Protein AF-A0A7S1NG53-F1 (afdb_monomer)

Radius of gyration: 22.17 Å; Cα contacts (8 Å, |Δi|>4): 215; chains: 1; bounding box: 40×29×85 Å

Structure (mmCIF, N/CA/C/O backbone):
data_AF-A0A7S1NG53-F1
#
_entry.id   AF-A0A7S1NG53-F1
#
loop_
_atom_site.group_PDB
_atom_site.id
_atom_site.type_symbol
_atom_site.label_atom_id
_atom_site.label_alt_id
_atom_site.label_comp_id
_atom_site.label_asym_id
_atom_site.label_entity_id
_atom_site.label_seq_id
_atom_site.pdbx_PDB_ins_code
_atom_site.Cartn_x
_atom_site.Cartn_y
_atom_site.Cartn_z
_atom_site.occupancy
_atom_site.B_iso_or_equiv
_atom_site.auth_seq_id
_atom_site.auth_comp_id
_atom_site.auth_asym_id
_atom_site.auth_atom_id
_atom_site.pdbx_PDB_model_num
ATOM 1 N N . MET A 1 1 ? -26.641 1.431 -66.394 1.00 47.97 1 MET A N 1
ATOM 2 C CA . MET A 1 1 ? -25.677 0.461 -65.834 1.00 47.97 1 MET A CA 1
ATOM 3 C C . MET A 1 1 ? -24.662 1.228 -65.005 1.00 47.97 1 MET A C 1
ATOM 5 O O . MET A 1 1 ? -23.783 1.853 -65.575 1.00 47.97 1 MET A O 1
ATOM 9 N N . LEU A 1 2 ? -24.831 1.246 -63.686 1.00 47.62 2 LEU A N 1
ATOM 10 C CA . LEU A 1 2 ? -23.867 1.786 -62.726 1.00 47.62 2 LEU A CA 1
ATOM 11 C C . LEU A 1 2 ? -23.817 0.767 -61.586 1.00 47.62 2 LEU A C 1
ATOM 13 O O . LEU A 1 2 ? -24.823 0.544 -60.918 1.00 47.62 2 LEU A O 1
ATOM 17 N N . ALA A 1 3 ? -22.692 0.067 -61.462 1.00 52.38 3 ALA A N 1
ATOM 18 C CA . ALA A 1 3 ? -22.461 -0.897 -60.393 1.00 52.38 3 ALA A CA 1
ATOM 19 C C . ALA A 1 3 ? -22.200 -0.146 -59.073 1.00 52.38 3 ALA A C 1
ATOM 21 O O . ALA A 1 3 ? -21.475 0.852 -59.096 1.00 52.38 3 ALA A O 1
ATOM 22 N N . PRO A 1 4 ? -22.743 -0.589 -57.927 1.00 49.50 4 PRO A N 1
ATOM 23 C CA . PRO A 1 4 ? -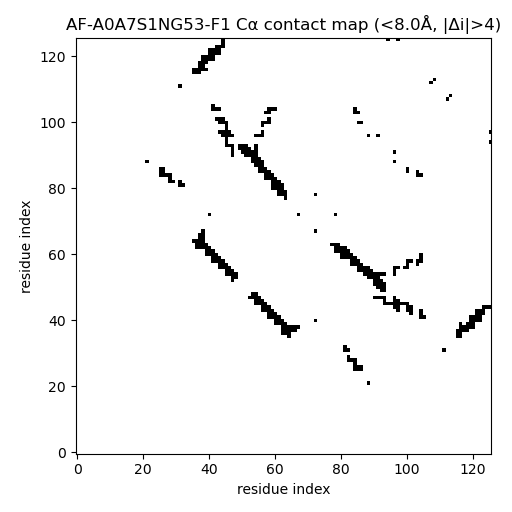22.375 -0.014 -56.644 1.00 49.50 4 PRO A CA 1
ATOM 24 C C . PRO A 1 4 ? -20.995 -0.529 -56.214 1.00 49.50 4 PRO A C 1
ATOM 26 O O . PRO A 1 4 ? -20.682 -1.714 -56.324 1.00 49.50 4 PRO A O 1
ATOM 29 N N . SER A 1 5 ? -20.166 0.396 -55.734 1.00 48.91 5 SER A N 1
ATOM 30 C CA . SER A 1 5 ? -18.826 0.158 -55.203 1.00 48.91 5 SER A CA 1
ATOM 31 C C . SER A 1 5 ? -18.860 -0.806 -54.016 1.00 48.91 5 SER A C 1
ATOM 33 O O . SER A 1 5 ? -19.510 -0.527 -53.006 1.00 48.91 5 SER A O 1
ATOM 35 N N . ALA A 1 6 ? -18.127 -1.914 -54.119 1.00 49.66 6 ALA A N 1
ATOM 36 C CA . ALA A 1 6 ? -17.928 -2.861 -53.034 1.00 49.66 6 ALA A CA 1
ATOM 37 C C . ALA A 1 6 ? -17.171 -2.190 -51.874 1.00 49.66 6 ALA A C 1
ATOM 39 O O . ALA A 1 6 ? -15.975 -1.922 -51.966 1.00 49.66 6 ALA A O 1
ATOM 40 N N . GLN A 1 7 ? -17.875 -1.917 -50.775 1.00 53.59 7 GLN A N 1
ATOM 41 C CA . GLN A 1 7 ? -17.248 -1.662 -49.482 1.00 53.59 7 GLN A CA 1
ATOM 42 C C . GLN A 1 7 ? -16.618 -2.975 -49.013 1.00 53.59 7 GLN A C 1
ATOM 44 O O . GLN A 1 7 ? -17.320 -3.939 -48.706 1.00 53.59 7 GLN A O 1
ATOM 49 N N . SER A 1 8 ? -15.288 -3.035 -49.001 1.00 52.09 8 SER A N 1
ATOM 50 C CA . SER A 1 8 ? -14.546 -4.169 -48.464 1.00 52.09 8 SER A CA 1
ATOM 51 C C . SER A 1 8 ? -14.769 -4.248 -46.953 1.00 52.09 8 SER A C 1
ATOM 53 O O . SER A 1 8 ? -14.183 -3.488 -46.180 1.00 52.09 8 SER A O 1
ATOM 55 N N . LEU A 1 9 ? -15.638 -5.167 -46.541 1.00 52.84 9 LEU A N 1
ATOM 56 C CA . LEU A 1 9 ? -15.783 -5.616 -45.163 1.00 52.84 9 LEU A CA 1
ATOM 57 C C . LEU A 1 9 ? -14.472 -6.287 -44.736 1.00 52.84 9 LEU A C 1
ATOM 59 O O . LEU A 1 9 ? -14.247 -7.463 -45.013 1.00 52.84 9 LEU A O 1
ATOM 63 N N . LEU A 1 10 ? -13.589 -5.530 -44.085 1.00 52.00 10 LEU A N 1
ATOM 64 C CA . LEU A 1 10 ? -12.485 -6.117 -43.335 1.00 52.00 10 LEU A CA 1
ATOM 65 C C . LEU A 1 10 ? -13.071 -6.851 -42.116 1.00 52.00 10 LEU A C 1
ATOM 67 O O . LEU A 1 10 ? -13.923 -6.286 -41.420 1.00 52.00 10 LEU A O 1
ATOM 71 N N . PRO A 1 11 ? -12.660 -8.100 -41.849 1.00 43.03 11 PRO A N 1
ATOM 72 C CA . PRO A 1 11 ? -13.193 -8.871 -40.738 1.00 43.03 11 PRO A CA 1
ATOM 73 C C . PRO A 1 11 ? -12.808 -8.219 -39.402 1.00 43.03 11 PRO A C 1
ATOM 75 O O . PRO A 1 11 ? -11.648 -7.884 -39.161 1.00 43.03 11 PRO A O 1
ATOM 78 N N . ARG A 1 12 ? -13.802 -8.043 -38.520 1.00 50.50 12 ARG A N 1
ATOM 79 C CA . ARG A 1 12 ? -13.611 -7.740 -37.093 1.00 50.50 12 ARG A CA 1
ATOM 80 C C . ARG A 1 12 ? -13.004 -8.968 -36.415 1.00 50.50 12 ARG A C 1
ATOM 82 O O . ARG A 1 12 ? -13.705 -9.701 -35.724 1.00 50.50 12 ARG A O 1
ATOM 89 N N . GLU A 1 13 ? -11.717 -9.199 -36.615 1.00 48.03 13 GLU A N 1
ATOM 90 C CA . GLU A 1 13 ? -10.999 -10.229 -35.878 1.00 48.03 13 GLU A CA 1
ATOM 91 C C . GLU A 1 13 ? -10.061 -9.622 -34.835 1.00 48.03 13 GLU A C 1
ATOM 93 O O . GLU A 1 13 ? -9.181 -8.816 -35.121 1.00 48.03 13 GLU A O 1
ATOM 98 N N . ALA A 1 14 ? -10.315 -10.074 -33.604 1.00 41.75 14 ALA A N 1
ATOM 99 C CA . ALA A 1 14 ? -9.406 -10.156 -32.471 1.00 41.75 14 ALA A CA 1
ATOM 100 C C . ALA A 1 14 ? -8.994 -8.851 -31.761 1.00 41.75 14 ALA A C 1
ATOM 102 O O . ALA A 1 14 ? -7.815 -8.536 -31.624 1.00 41.75 14 ALA A O 1
ATOM 103 N N . LEU A 1 15 ? -9.960 -8.207 -31.089 1.00 42.97 15 LEU A N 1
ATOM 104 C CA . LEU A 1 15 ? -9.691 -7.642 -29.756 1.00 42.97 15 LEU A CA 1
ATOM 105 C C . LEU A 1 15 ? -9.478 -8.803 -28.766 1.00 42.97 15 LEU A C 1
ATOM 107 O O . LEU A 1 15 ? -10.362 -9.170 -27.999 1.00 42.97 15 LEU A O 1
ATOM 111 N N . ALA A 1 16 ? -8.302 -9.416 -28.818 1.00 45.16 16 ALA A N 1
ATOM 112 C CA . ALA A 1 16 ? -7.863 -10.419 -27.858 1.00 45.16 16 ALA A CA 1
ATOM 113 C C . ALA A 1 16 ? -6.396 -10.160 -27.502 1.00 45.16 16 ALA A C 1
ATOM 115 O O . ALA A 1 16 ? -5.498 -10.906 -27.873 1.00 45.16 16 ALA A O 1
ATOM 116 N N . SER 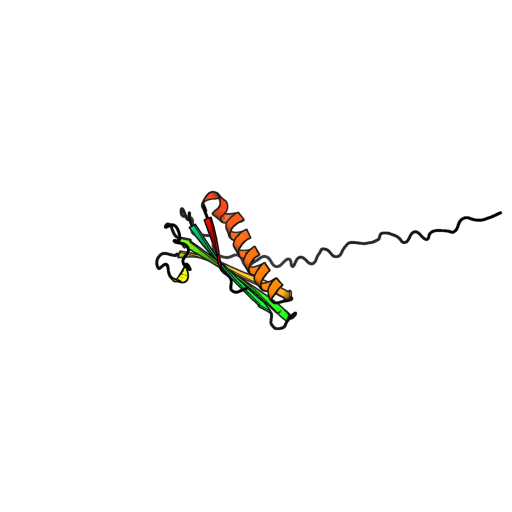A 1 17 ? -6.145 -9.064 -26.786 1.00 45.97 17 SER A N 1
ATOM 117 C CA . SER A 1 17 ? -4.865 -8.846 -26.099 1.00 45.97 17 SER A CA 1
ATOM 118 C C . SER A 1 17 ? -5.055 -8.229 -24.708 1.00 45.97 17 SER A C 1
ATOM 120 O O . SER A 1 17 ? -4.194 -7.502 -24.219 1.00 45.97 17 SER A O 1
ATOM 122 N N . SER A 1 18 ? -6.195 -8.490 -24.059 1.00 47.03 18 SER A N 1
ATOM 123 C CA . SER A 1 18 ? -6.452 -8.098 -22.664 1.00 47.03 18 SER A CA 1
ATOM 124 C C . SER A 1 18 ? -5.855 -9.077 -21.643 1.00 47.03 18 SER A C 1
ATOM 126 O O . SER A 1 18 ? -5.923 -8.845 -20.438 1.00 47.03 18 SER A O 1
ATOM 128 N N . THR A 1 19 ? -5.213 -10.154 -22.093 1.00 46.34 19 THR A N 1
ATOM 129 C CA . THR A 1 19 ? -4.605 -11.171 -21.230 1.00 46.34 19 THR A CA 1
ATOM 130 C C . THR A 1 19 ? -3.120 -10.911 -20.998 1.00 46.34 19 THR A C 1
ATOM 132 O O . THR A 1 19 ? -2.289 -11.752 -21.313 1.00 46.34 19 THR A O 1
ATOM 135 N N . LEU A 1 20 ? -2.778 -9.752 -20.439 1.00 39.00 20 LEU A N 1
ATOM 136 C CA . LEU A 1 20 ? -1.528 -9.564 -19.691 1.00 39.00 20 LEU A CA 1
ATOM 137 C C . LEU A 1 20 ? -1.786 -8.697 -18.448 1.00 39.00 20 LEU A C 1
ATOM 139 O O . LEU A 1 20 ? -0.965 -7.873 -18.057 1.00 39.00 20 LEU A O 1
ATOM 143 N N . PHE A 1 21 ? -2.939 -8.886 -17.797 1.00 37.47 21 PHE A N 1
ATOM 144 C CA . PHE A 1 21 ? -2.984 -8.673 -16.354 1.00 37.47 21 PHE A CA 1
ATOM 145 C C . PHE A 1 21 ? -2.049 -9.717 -15.748 1.00 37.47 21 PHE A C 1
ATOM 147 O O . PHE A 1 21 ? -2.373 -10.904 -15.709 1.00 37.47 21 PHE A O 1
ATOM 154 N N . ASP A 1 22 ? -0.847 -9.255 -15.412 1.00 42.72 22 ASP A N 1
ATOM 155 C CA . ASP A 1 22 ? 0.213 -9.988 -14.736 1.00 42.72 22 ASP A CA 1
ATOM 156 C C . ASP A 1 22 ? -0.392 -10.857 -13.621 1.00 42.72 22 ASP A C 1
ATOM 158 O O . ASP A 1 22 ? -0.864 -10.353 -12.605 1.00 42.72 22 ASP A O 1
ATOM 162 N N . GLN A 1 23 ? -0.427 -12.173 -13.851 1.00 39.56 23 GLN A N 1
ATOM 163 C CA . GLN A 1 23 ? -1.000 -13.189 -12.956 1.00 39.56 23 GLN A CA 1
ATOM 164 C C . GLN A 1 23 ? -0.132 -13.436 -11.711 1.00 39.56 23 GLN A C 1
ATOM 166 O O . GLN A 1 23 ? -0.288 -14.442 -11.016 1.00 39.56 23 GLN A O 1
ATOM 171 N N . ARG A 1 24 ? 0.820 -12.549 -11.410 1.00 43.78 24 ARG A N 1
ATOM 172 C CA . ARG A 1 24 ? 1.599 -12.621 -10.179 1.00 43.78 24 ARG A CA 1
ATOM 173 C C . ARG A 1 24 ? 0.754 -12.081 -9.042 1.00 43.78 24 ARG A C 1
ATOM 175 O O . ARG A 1 24 ? 0.677 -10.878 -8.809 1.00 43.78 24 ARG A O 1
ATOM 182 N N . GLN A 1 25 ? 0.100 -13.012 -8.351 1.00 43.78 25 GLN A N 1
ATOM 183 C CA . GLN A 1 25 ? -0.584 -12.722 -7.102 1.00 43.78 25 GLN A CA 1
ATOM 184 C C . GLN A 1 25 ? 0.363 -11.951 -6.170 1.00 43.78 25 GLN A C 1
ATOM 186 O O . GLN A 1 25 ? 1.539 -12.328 -6.068 1.00 43.78 25 GLN A O 1
ATOM 191 N N . PRO A 1 26 ? -0.116 -10.884 -5.501 1.00 51.81 26 PRO A N 1
ATOM 192 C CA . PRO A 1 26 ? 0.660 -10.248 -4.448 1.00 51.81 26 PRO A CA 1
ATOM 193 C C . PRO A 1 26 ? 1.098 -11.331 -3.463 1.00 51.81 26 PRO A C 1
ATOM 195 O O . PRO A 1 26 ? 0.324 -12.235 -3.134 1.00 51.81 26 PRO A O 1
ATOM 198 N N . THR A 1 27 ? 2.365 -11.294 -3.050 1.00 49.62 27 THR A N 1
ATOM 199 C CA . THR A 1 27 ? 2.896 -12.297 -2.127 1.00 49.62 27 THR A CA 1
ATOM 200 C C . THR A 1 27 ? 2.005 -12.337 -0.883 1.00 49.62 27 THR A C 1
ATOM 202 O O . THR A 1 27 ? 1.724 -11.283 -0.309 1.00 49.62 27 THR A O 1
ATOM 205 N N . PRO A 1 28 ? 1.511 -13.518 -0.462 1.00 47.94 28 PRO A N 1
ATOM 206 C CA . PRO A 1 28 ? 0.589 -13.597 0.656 1.00 47.94 28 PRO A CA 1
ATOM 207 C C . PRO A 1 28 ? 1.304 -13.134 1.921 1.00 47.94 28 PRO A C 1
ATOM 209 O O . PRO A 1 28 ? 2.226 -13.779 2.423 1.00 47.94 28 PRO A O 1
ATOM 212 N N . CYS A 1 29 ? 0.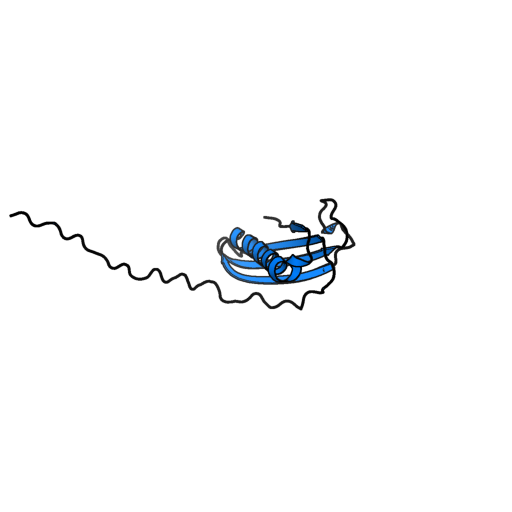890 -11.982 2.430 1.00 45.44 29 CYS A N 1
ATOM 213 C CA . CYS A 1 29 ? 1.353 -11.490 3.713 1.00 45.44 29 CYS A CA 1
ATOM 214 C C . CYS A 1 29 ? 0.605 -12.234 4.836 1.00 45.44 29 CYS A C 1
ATOM 216 O O . CYS A 1 29 ? -0.484 -12.769 4.614 1.00 45.44 29 CYS A O 1
ATOM 218 N N . PRO A 1 30 ? 1.166 -12.295 6.054 1.00 54.19 30 PRO A N 1
ATOM 219 C CA . PRO A 1 30 ? 0.599 -13.085 7.142 1.00 54.19 30 PRO A CA 1
ATOM 220 C C . PRO A 1 30 ? -0.831 -12.645 7.484 1.00 54.19 30 PRO A C 1
ATOM 222 O O . PRO A 1 30 ? -1.175 -11.474 7.328 1.00 54.19 30 PRO A O 1
ATOM 225 N N . LYS A 1 31 ? -1.633 -13.581 8.016 1.00 56.62 31 LYS A N 1
ATOM 226 C CA . LYS A 1 31 ? -2.991 -13.335 8.536 1.00 56.62 31 LYS A CA 1
ATOM 227 C C . LYS A 1 31 ? -3.022 -12.039 9.358 1.00 56.62 31 LYS A C 1
ATOM 229 O O . LYS A 1 31 ? -2.274 -11.911 10.333 1.00 56.62 31 LYS A O 1
ATOM 234 N N . LEU A 1 32 ? -3.876 -11.093 8.962 1.00 63.88 32 LEU A N 1
ATOM 235 C CA . LEU A 1 32 ? -4.047 -9.823 9.665 1.00 63.88 32 LEU A CA 1
ATOM 236 C C . LEU A 1 32 ? -4.411 -10.064 11.136 1.00 63.88 32 LEU A C 1
ATOM 238 O O . LEU A 1 32 ? -5.246 -10.908 11.459 1.00 63.88 32 LEU A O 1
ATOM 242 N N . LYS A 1 33 ? -3.769 -9.322 12.047 1.00 64.50 33 LYS A N 1
ATOM 243 C CA . LYS A 1 33 ? -4.067 -9.404 13.483 1.00 64.50 33 LYS A CA 1
ATOM 244 C C . LYS A 1 33 ? -5.405 -8.721 13.757 1.00 64.50 33 LYS A C 1
ATOM 246 O O . LYS A 1 33 ? -5.493 -7.495 13.712 1.00 64.50 33 LYS A O 1
ATOM 251 N N . VAL A 1 34 ? -6.423 -9.528 14.034 1.00 62.12 34 VAL A N 1
ATOM 252 C CA . VAL A 1 34 ? -7.806 -9.076 14.223 1.00 62.12 34 VAL A CA 1
ATOM 253 C C . VAL A 1 34 ? -7.969 -8.394 15.585 1.00 62.12 34 VAL A C 1
ATOM 255 O O . VAL A 1 34 ? -7.526 -8.913 16.609 1.00 62.12 34 VAL A O 1
ATOM 258 N N . GLY A 1 35 ? -8.575 -7.216 15.579 1.00 67.31 35 GLY A N 1
ATOM 259 C CA . GLY A 1 35 ? -8.892 -6.370 16.727 1.00 67.31 35 GLY A CA 1
ATOM 260 C C . GLY A 1 35 ? -9.692 -5.170 16.212 1.00 67.31 35 GLY A C 1
ATOM 261 O O . GLY A 1 35 ? -9.602 -4.878 15.021 1.00 67.31 35 GLY A O 1
ATOM 262 N N . PRO A 1 36 ? -10.496 -4.477 17.034 1.00 72.19 36 PRO A N 1
ATOM 263 C CA . PRO A 1 36 ? -11.229 -3.318 16.545 1.00 72.19 36 PRO A CA 1
ATOM 264 C C . PRO A 1 36 ? -10.231 -2.203 16.212 1.00 72.19 36 PRO A C 1
ATOM 266 O O . PRO A 1 36 ? -9.671 -1.568 17.105 1.00 72.19 36 PRO A O 1
ATOM 269 N N . TRP A 1 37 ? -10.000 -1.986 14.920 1.00 80.19 37 TRP A N 1
ATOM 270 C CA . TRP A 1 37 ? -9.088 -0.974 14.392 1.00 80.19 37 TRP A CA 1
ATOM 271 C C . TRP A 1 37 ? -9.896 0.110 13.669 1.00 80.19 37 TRP A C 1
ATOM 273 O O . TRP A 1 37 ? -9.926 0.134 12.437 1.00 80.19 37 TRP A O 1
ATOM 283 N N . PRO A 1 38 ? -10.578 1.006 14.411 1.00 83.88 38 PRO A N 1
ATOM 284 C CA . PRO A 1 38 ? -11.452 2.006 13.805 1.00 83.88 38 PRO A CA 1
ATOM 285 C C . PRO A 1 38 ? -10.696 2.965 12.878 1.00 83.88 38 PRO A C 1
ATOM 287 O O . PRO A 1 38 ? -11.298 3.488 11.941 1.00 83.88 38 PRO A O 1
ATOM 290 N N . TYR A 1 39 ? -9.394 3.163 13.096 1.00 88.50 39 TYR A N 1
ATOM 291 C CA . TYR A 1 39 ? -8.574 4.074 12.307 1.00 88.50 39 TYR A CA 1
ATOM 292 C C . TYR A 1 39 ? -7.349 3.358 11.743 1.00 88.50 39 TYR A C 1
ATOM 294 O O . TYR A 1 39 ? -6.569 2.730 12.470 1.00 88.50 39 TYR A O 1
ATOM 302 N N . LEU A 1 40 ? -7.179 3.483 10.430 1.00 90.50 40 LEU A N 1
ATOM 303 C CA . LEU A 1 40 ? -6.076 2.905 9.679 1.00 90.50 40 LEU A CA 1
ATOM 304 C C . LEU A 1 40 ? -5.254 4.004 9.010 1.00 90.50 40 LEU A C 1
ATOM 306 O O . LEU A 1 40 ? -5.797 4.987 8.516 1.00 90.50 40 LEU A O 1
ATOM 310 N N . ALA A 1 41 ? -3.945 3.794 8.959 1.00 91.75 41 ALA A N 1
ATOM 311 C CA . ALA A 1 41 ? -3.011 4.584 8.177 1.00 91.75 41 ALA A CA 1
ATOM 312 C C . ALA A 1 41 ? -2.358 3.676 7.134 1.00 91.75 41 ALA A C 1
ATOM 314 O O . ALA A 1 41 ? -1.613 2.752 7.482 1.00 91.75 41 ALA A O 1
ATOM 315 N N . LEU A 1 42 ? -2.660 3.935 5.867 1.00 93.19 42 LEU A N 1
ATOM 316 C CA . LEU A 1 42 ? -2.088 3.261 4.716 1.00 93.19 42 LEU A CA 1
ATOM 317 C C . LEU A 1 42 ? -0.954 4.111 4.151 1.00 93.19 42 LEU A C 1
ATOM 319 O O . LEU A 1 42 ? -1.179 5.220 3.687 1.00 93.19 42 LEU A O 1
ATOM 323 N N . TRP A 1 43 ? 0.247 3.556 4.160 1.00 95.00 43 TRP A N 1
ATOM 324 C CA . TRP A 1 43 ? 1.403 4.106 3.468 1.00 95.00 43 TRP A CA 1
ATOM 325 C C . TRP A 1 43 ? 1.620 3.325 2.192 1.00 95.00 43 TRP A C 1
ATOM 327 O O . TRP A 1 43 ? 1.573 2.094 2.233 1.00 95.00 43 TRP A O 1
ATOM 337 N N . PHE A 1 44 ? 1.891 4.008 1.093 1.00 96.50 44 PHE A N 1
ATOM 338 C CA . PHE A 1 44 ? 2.259 3.369 -0.159 1.00 96.50 44 PHE A CA 1
ATOM 339 C C . PHE A 1 44 ? 3.426 4.097 -0.814 1.00 96.50 44 PHE A C 1
ATOM 341 O O . PHE A 1 44 ? 3.682 5.261 -0.529 1.00 96.50 44 PHE A O 1
ATOM 348 N N . ASP A 1 45 ? 4.132 3.365 -1.662 1.00 97.25 45 ASP A N 1
ATOM 349 C CA . ASP A 1 45 ? 5.232 3.868 -2.473 1.00 97.25 45 ASP A CA 1
ATOM 350 C C . ASP 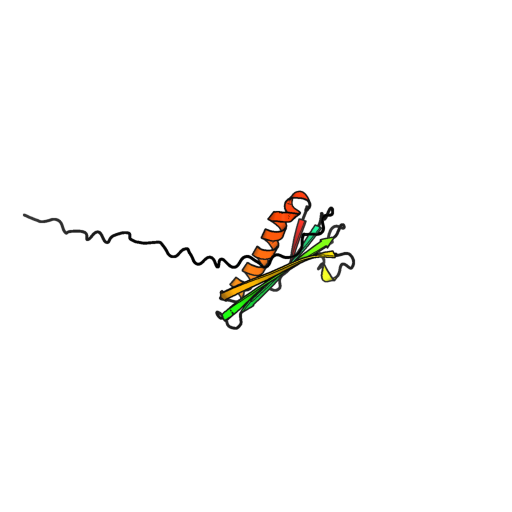A 1 45 ? 5.365 2.960 -3.707 1.00 97.25 45 ASP A C 1
ATOM 352 O O . ASP A 1 45 ? 4.960 1.786 -3.699 1.00 97.25 45 ASP A O 1
ATOM 356 N N . GLY A 1 46 ? 5.924 3.486 -4.784 1.00 96.00 46 GLY A N 1
ATOM 357 C CA . GLY A 1 46 ? 6.285 2.724 -5.958 1.00 96.00 46 GLY A CA 1
ATOM 358 C C . GLY A 1 46 ? 7.442 3.369 -6.695 1.00 96.00 46 GLY A C 1
ATOM 359 O O . GLY A 1 46 ? 7.529 4.577 -6.837 1.00 96.00 46 GLY A O 1
ATOM 360 N N . GLY A 1 47 ? 8.337 2.528 -7.202 1.00 96.38 47 GLY A N 1
ATOM 361 C CA . GLY A 1 47 ? 9.552 2.986 -7.857 1.00 96.38 47 GLY A CA 1
ATOM 362 C C . GLY A 1 47 ? 9.767 2.299 -9.190 1.00 96.38 47 GLY A C 1
ATOM 363 O O . GLY A 1 47 ? 9.534 1.095 -9.331 1.00 96.38 47 GLY A O 1
ATOM 364 N N . SER A 1 48 ? 10.286 3.052 -10.158 1.00 97.62 48 SER A N 1
ATOM 365 C CA . SER A 1 48 ? 10.755 2.529 -11.440 1.00 97.62 48 SER A CA 1
ATOM 366 C C . SER A 1 48 ? 12.218 2.891 -11.713 1.00 97.62 48 SER A C 1
ATOM 368 O O . SER A 1 48 ? 12.640 4.039 -11.584 1.00 97.62 48 SER A O 1
ATOM 370 N N . ARG A 1 49 ? 13.018 1.914 -12.158 1.00 96.31 49 ARG A N 1
ATOM 371 C CA . ARG A 1 49 ? 14.405 2.117 -12.613 1.00 96.31 49 ARG A CA 1
ATOM 372 C C . ARG A 1 49 ? 14.436 2.616 -14.060 1.00 96.31 49 ARG A C 1
ATOM 374 O O . ARG A 1 49 ? 14.699 1.843 -14.981 1.00 96.31 49 ARG A O 1
ATOM 381 N N . GLY A 1 50 ? 14.141 3.902 -14.240 1.00 92.38 50 GLY A N 1
ATOM 382 C CA . GLY A 1 50 ? 13.903 4.562 -15.532 1.00 92.38 50 GLY A CA 1
ATOM 383 C C . GLY A 1 50 ? 12.431 4.963 -15.692 1.00 92.38 50 GLY A C 1
ATOM 384 O O . GLY A 1 50 ? 11.607 4.609 -14.854 1.00 92.38 50 GLY A O 1
ATOM 385 N N . ASN A 1 51 ? 12.068 5.685 -16.757 1.00 88.62 51 ASN A N 1
ATOM 386 C CA . ASN A 1 51 ? 10.686 6.148 -16.956 1.00 88.62 51 ASN A CA 1
ATOM 387 C C . ASN A 1 51 ? 10.241 6.035 -18.433 1.00 88.62 51 ASN A C 1
ATOM 389 O O . ASN A 1 51 ? 10.300 7.032 -19.151 1.00 88.62 51 ASN A O 1
ATOM 393 N N . PRO A 1 52 ? 9.830 4.842 -18.925 1.00 94.88 52 PRO A N 1
ATOM 394 C CA . PRO A 1 52 ? 9.539 3.612 -18.178 1.00 94.88 52 PRO A CA 1
ATOM 395 C C . PRO A 1 52 ? 10.757 2.701 -17.939 1.00 94.88 52 PRO A C 1
ATOM 397 O O . PRO A 1 52 ? 11.674 2.617 -18.759 1.00 94.88 52 PRO A O 1
ATOM 400 N N . GLY A 1 53 ? 10.729 1.946 -16.842 1.00 97.06 53 GLY A N 1
ATOM 401 C CA . GLY A 1 53 ? 11.798 1.056 -16.393 1.00 97.06 53 GLY A CA 1
ATOM 402 C C . GLY A 1 53 ? 11.282 -0.105 -15.545 1.00 97.06 53 GLY A C 1
ATOM 403 O O . GLY A 1 53 ? 10.078 -0.265 -15.367 1.00 97.06 53 GLY A O 1
ATOM 404 N N . THR A 1 54 ? 12.185 -0.959 -15.060 1.00 97.75 54 THR A N 1
ATOM 405 C CA . THR A 1 54 ? 11.820 -2.058 -14.151 1.00 97.75 54 THR A CA 1
ATOM 406 C C . THR A 1 54 ? 11.233 -1.482 -12.867 1.00 97.75 54 THR A C 1
ATOM 408 O O . THR A 1 54 ? 11.908 -0.697 -12.202 1.00 97.75 54 THR A O 1
ATOM 411 N N . ALA A 1 55 ? 10.017 -1.887 -12.517 1.00 97.94 55 ALA A N 1
ATOM 412 C CA . ALA A 1 55 ? 9.206 -1.234 -11.508 1.00 97.94 55 ALA A CA 1
ATOM 413 C C . ALA A 1 55 ? 8.618 -2.208 -10.478 1.00 97.94 55 ALA A C 1
ATOM 415 O O . ALA A 1 55 ? 8.344 -3.382 -10.757 1.00 97.94 55 ALA A O 1
ATOM 416 N N . GLY A 1 56 ? 8.403 -1.691 -9.275 1.00 97.44 56 GLY A N 1
ATOM 417 C CA . GLY A 1 56 ? 7.767 -2.386 -8.166 1.00 97.44 56 GLY A CA 1
ATOM 418 C C . GLY A 1 56 ? 7.024 -1.406 -7.271 1.00 97.44 56 GLY A C 1
ATOM 419 O O . GLY A 1 56 ? 7.268 -0.204 -7.321 1.00 97.44 56 GLY A O 1
ATOM 420 N N . ALA A 1 57 ? 6.115 -1.934 -6.466 1.00 97.50 57 ALA A N 1
ATOM 421 C CA . ALA A 1 57 ? 5.264 -1.154 -5.586 1.00 97.50 57 ALA A CA 1
ATOM 422 C C . ALA A 1 57 ? 5.167 -1.802 -4.206 1.00 97.50 57 ALA A C 1
ATOM 424 O O . ALA A 1 57 ? 5.326 -3.019 -4.073 1.00 97.50 57 ALA A O 1
ATOM 425 N N . GLY A 1 58 ? 4.890 -1.000 -3.186 1.00 96.75 58 GLY A N 1
ATOM 426 C CA . GLY A 1 58 ? 4.795 -1.437 -1.804 1.00 96.75 58 GLY A CA 1
ATOM 427 C C . GLY A 1 58 ? 3.748 -0.662 -1.023 1.00 96.75 58 GLY A C 1
ATOM 428 O O . GLY A 1 58 ? 3.412 0.473 -1.347 1.00 96.75 58 GLY A O 1
ATOM 429 N N . ALA A 1 59 ? 3.233 -1.299 0.022 1.00 96.62 59 ALA A N 1
ATOM 430 C CA . ALA A 1 59 ? 2.311 -0.678 0.952 1.00 96.62 59 ALA A CA 1
ATOM 431 C C . ALA A 1 59 ? 2.481 -1.226 2.376 1.00 96.62 59 ALA A C 1
ATOM 433 O O . ALA A 1 59 ? 2.838 -2.388 2.593 1.00 96.62 59 ALA A O 1
ATOM 434 N N . ILE A 1 60 ? 2.210 -0.381 3.368 1.00 94.38 60 ILE A N 1
ATOM 435 C CA . ILE A 1 60 ? 2.234 -0.705 4.794 1.00 94.38 60 ILE A CA 1
ATOM 436 C C . ILE A 1 60 ? 0.942 -0.207 5.424 1.00 94.38 60 ILE A C 1
ATOM 438 O O . ILE A 1 60 ? 0.602 0.968 5.325 1.00 94.38 60 ILE A O 1
ATOM 442 N N . LEU A 1 61 ? 0.266 -1.092 6.151 1.00 92.00 61 LEU A N 1
ATOM 443 C CA . LEU A 1 61 ? -0.929 -0.752 6.901 1.00 92.00 61 LEU A CA 1
ATOM 444 C C . LEU A 1 61 ? -0.634 -0.719 8.397 1.00 92.00 61 LEU A C 1
ATOM 446 O O . LEU A 1 61 ? -0.153 -1.694 8.991 1.00 92.00 61 LEU A O 1
ATOM 450 N N . ARG A 1 62 ? -0.964 0.408 9.014 1.00 90.62 62 ARG A N 1
ATOM 451 C CA . ARG A 1 62 ? -0.885 0.629 10.454 1.00 90.62 62 ARG A CA 1
ATOM 452 C C . ARG A 1 62 ? -2.274 0.888 11.015 1.00 90.62 62 ARG A C 1
ATOM 454 O O . ARG A 1 62 ? -3.107 1.484 10.346 1.00 90.62 62 ARG A O 1
ATOM 461 N N . ALA A 1 63 ? -2.502 0.466 12.249 1.00 87.69 63 ALA A N 1
ATOM 462 C CA . ALA A 1 63 ? -3.748 0.695 12.960 1.00 87.69 63 ALA A CA 1
ATOM 463 C C . ALA A 1 63 ? -3.523 1.406 14.285 1.00 87.69 63 ALA A C 1
ATOM 465 O O . ALA A 1 63 ? -2.492 1.220 14.937 1.00 87.69 63 ALA A O 1
ATOM 466 N N . THR A 1 64 ? -4.523 2.180 14.686 1.00 82.44 64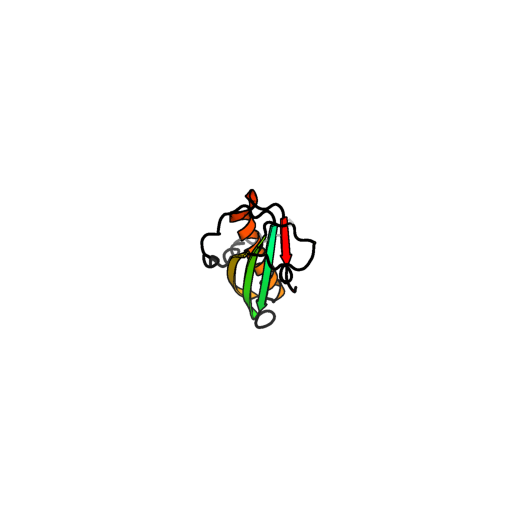 THR A N 1
ATOM 467 C CA . THR A 1 64 ? -4.621 2.815 15.997 1.00 82.44 64 THR A CA 1
ATOM 468 C C . THR A 1 64 ? -6.066 2.745 16.489 1.00 82.44 64 THR A C 1
ATOM 470 O O . THR A 1 64 ? -7.015 2.726 15.702 1.00 82.44 64 THR A O 1
ATOM 473 N N . CYS A 1 65 ? -6.237 2.674 17.808 1.00 78.50 65 CYS A N 1
ATOM 474 C CA . CYS A 1 65 ? -7.555 2.738 18.439 1.00 78.50 65 CYS A CA 1
ATOM 475 C C . CYS A 1 65 ? -8.030 4.184 18.645 1.00 78.50 65 CYS A C 1
ATOM 477 O O . CYS A 1 65 ? -9.219 4.409 18.856 1.00 78.50 65 CYS A O 1
ATOM 479 N N . SER A 1 66 ? -7.112 5.151 18.593 1.00 78.62 66 SER A N 1
ATOM 480 C CA . SER A 1 66 ? -7.399 6.570 18.805 1.00 78.62 66 SER A CA 1
ATOM 481 C C . SER A 1 66 ? -7.565 7.293 17.478 1.00 78.62 66 SER A C 1
ATOM 483 O O . SER A 1 66 ? -6.810 7.038 16.541 1.00 78.62 66 SER A O 1
ATOM 485 N N . GLU A 1 67 ? -8.516 8.222 17.417 1.00 77.44 67 GLU A N 1
ATOM 486 C CA . GLU A 1 67 ? -8.738 9.032 16.223 1.00 77.44 67 GLU A CA 1
ATOM 487 C C . GLU A 1 67 ? -7.492 9.863 15.875 1.00 77.44 67 GLU A C 1
ATOM 489 O O . GLU A 1 67 ? -6.973 10.575 16.743 1.00 77.44 67 GLU A O 1
ATOM 494 N N . PRO A 1 68 ? -6.993 9.795 14.628 1.00 71.75 68 PRO A N 1
ATOM 495 C CA . PRO A 1 68 ? -5.898 10.640 14.190 1.00 71.75 68 PRO A CA 1
ATOM 496 C C . PRO A 1 68 ? -6.311 12.114 14.217 1.00 71.75 68 PRO A C 1
ATOM 498 O O . PRO A 1 68 ? -7.304 12.509 13.613 1.00 71.75 68 PRO A O 1
ATOM 501 N N . LEU A 1 69 ? -5.505 12.962 14.859 1.00 71.12 69 LEU A N 1
ATOM 502 C CA . LEU A 1 69 ? -5.720 14.418 14.912 1.00 71.12 69 LEU A CA 1
ATOM 503 C C . LEU A 1 69 ? -5.284 15.140 13.617 1.00 71.12 69 LEU A C 1
ATOM 505 O O . LEU A 1 69 ? -4.861 16.293 13.664 1.00 71.12 69 LEU A O 1
ATOM 509 N N . GLY A 1 70 ? -5.307 14.452 12.470 1.00 63.50 70 GLY A N 1
ATOM 510 C CA . GLY A 1 70 ? -4.851 14.980 11.177 1.00 63.50 70 GLY A CA 1
ATOM 511 C C . GLY A 1 70 ? -3.342 15.239 11.080 1.00 63.50 70 GLY A C 1
ATOM 512 O O . GLY A 1 70 ? -2.897 15.904 10.149 1.00 63.50 70 GLY A O 1
ATOM 513 N N . ARG A 1 71 ? -2.546 14.745 12.038 1.00 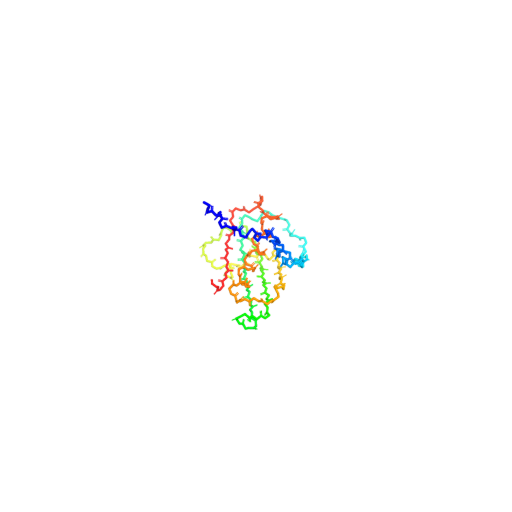64.88 71 ARG A N 1
ATOM 514 C CA . ARG A 1 71 ? -1.080 14.757 11.956 1.00 64.88 71 ARG A CA 1
ATOM 515 C C . ARG A 1 71 ? -0.585 13.409 11.469 1.00 64.88 71 ARG A C 1
ATOM 517 O O . ARG A 1 71 ? -1.057 12.379 11.952 1.00 64.88 71 ARG A O 1
ATOM 524 N N . GLU A 1 72 ? 0.422 13.472 10.606 1.00 64.50 72 GLU A N 1
ATOM 525 C CA . GLU A 1 72 ? 1.233 12.356 10.129 1.00 64.50 72 GLU A CA 1
ATOM 526 C C . GLU A 1 72 ? 1.389 11.235 11.188 1.00 64.50 72 GLU A C 1
ATOM 528 O O . GLU A 1 72 ? 1.910 11.498 12.281 1.00 64.50 72 GLU A O 1
ATOM 533 N N . PRO A 1 73 ? 0.941 9.990 10.924 1.00 59.81 73 PRO A N 1
ATOM 534 C CA . PRO A 1 73 ? 0.908 8.896 11.895 1.00 59.81 73 PRO A CA 1
ATOM 535 C C . PRO A 1 73 ? 2.295 8.503 12.386 1.00 59.81 73 PRO A C 1
ATOM 537 O O . PRO A 1 73 ? 2.417 7.898 13.448 1.00 59.81 73 PRO A O 1
ATOM 540 N N . SER A 1 74 ? 3.341 8.853 11.632 1.00 56.09 74 SER A N 1
ATOM 541 C CA . SER A 1 74 ? 4.738 8.722 12.053 1.00 56.09 74 SER A CA 1
ATOM 542 C C . SER A 1 74 ? 5.034 9.468 13.364 1.00 56.09 74 SER A C 1
ATOM 544 O O . SER A 1 74 ? 5.904 9.042 14.120 1.00 56.09 74 SER A O 1
ATOM 546 N N . SER A 1 75 ? 4.259 10.513 13.685 1.00 57.19 75 SER A N 1
ATOM 547 C CA . SER A 1 75 ? 4.302 11.227 14.970 1.00 57.19 75 SER A CA 1
ATOM 548 C C . SER A 1 75 ? 3.488 10.562 16.091 1.00 57.19 75 SER A C 1
ATOM 550 O O . SER A 1 75 ? 3.643 10.912 17.262 1.00 57.19 75 SER A O 1
ATOM 552 N N . GLN A 1 76 ? 2.626 9.591 15.769 1.00 56.94 76 GLN A N 1
ATOM 553 C CA . GLN A 1 76 ? 1.781 8.901 16.740 1.00 56.94 76 GLN A CA 1
ATOM 554 C C . GLN A 1 76 ? 2.466 7.623 17.247 1.00 56.94 76 GLN A C 1
ATOM 556 O O . GLN A 1 76 ? 2.474 6.578 16.594 1.00 56.94 76 GLN A O 1
ATOM 561 N N . PHE A 1 77 ? 2.976 7.690 18.479 1.00 52.50 77 PHE A N 1
ATOM 562 C CA . PHE A 1 77 ? 3.629 6.588 19.204 1.00 52.50 77 PHE A CA 1
ATOM 563 C C . PHE A 1 77 ? 2.746 5.338 19.444 1.00 52.50 77 PHE A C 1
ATOM 565 O O . PHE A 1 77 ? 3.259 4.321 19.900 1.00 52.50 77 PHE A O 1
ATOM 572 N N . ASN A 1 78 ? 1.448 5.370 19.106 1.00 66.06 78 ASN A N 1
ATOM 573 C CA . ASN A 1 78 ? 0.476 4.297 19.374 1.00 66.06 78 ASN A CA 1
ATOM 574 C C . ASN A 1 78 ? -0.029 3.557 18.119 1.00 66.06 78 ASN A C 1
ATOM 576 O O . ASN A 1 78 ? -1.122 2.991 18.131 1.00 66.06 78 ASN A O 1
ATOM 580 N N . THR A 1 79 ? 0.744 3.531 17.028 1.00 76.62 79 THR A N 1
ATOM 581 C CA . THR A 1 79 ? 0.360 2.766 15.829 1.00 76.62 79 THR A CA 1
ATOM 582 C C . THR A 1 79 ? 0.978 1.367 15.804 1.00 76.62 79 THR A C 1
ATOM 584 O O . THR A 1 79 ? 2.174 1.177 16.033 1.00 76.6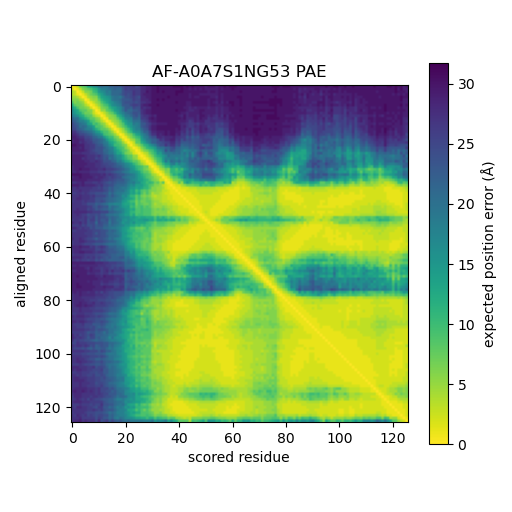2 79 THR A O 1
ATOM 587 N N . ARG A 1 80 ? 0.172 0.355 15.469 1.00 86.00 80 ARG A N 1
ATOM 588 C CA . ARG A 1 80 ? 0.619 -1.029 15.264 1.00 86.00 80 ARG A CA 1
ATOM 589 C C . ARG A 1 80 ? 0.648 -1.355 13.779 1.00 86.00 80 ARG A C 1
ATOM 591 O O . ARG A 1 80 ? -0.353 -1.173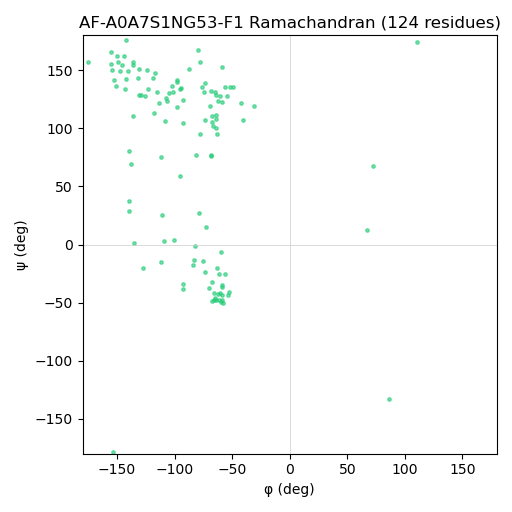 13.098 1.00 86.00 80 ARG A O 1
ATOM 598 N N . VAL A 1 81 ? 1.752 -1.910 13.281 1.00 89.44 81 VAL A N 1
ATOM 599 C CA . VAL A 1 81 ? 1.784 -2.468 11.918 1.00 89.44 81 VAL A CA 1
ATOM 600 C C . VAL A 1 81 ? 0.918 -3.728 11.875 1.00 89.44 81 VAL A C 1
ATOM 602 O O . VAL A 1 81 ? 1.194 -4.695 12.591 1.00 89.44 81 VAL A O 1
ATOM 605 N N . LEU A 1 82 ? -0.118 -3.711 11.038 1.00 89.19 82 LEU A N 1
ATOM 606 C CA . LEU A 1 82 ? -0.999 -4.854 10.806 1.00 89.19 82 LEU A CA 1
ATOM 607 C C . LEU A 1 82 ? -0.542 -5.697 9.623 1.00 89.19 82 LEU A C 1
ATOM 609 O O . LEU A 1 82 ? -0.642 -6.921 9.670 1.00 89.19 82 LEU A O 1
ATOM 613 N N . TRP A 1 83 ? -0.058 -5.034 8.574 1.00 92.00 83 TRP A N 1
ATOM 614 C CA . TRP A 1 83 ? 0.236 -5.658 7.294 1.00 92.00 83 TRP A CA 1
ATOM 615 C C . TRP A 1 83 ? 1.307 -4.864 6.537 1.00 92.00 83 TRP A C 1
ATOM 617 O O . TRP A 1 83 ? 1.439 -3.650 6.707 1.00 92.00 83 TRP A O 1
ATOM 627 N N . LYS A 1 84 ? 2.091 -5.566 5.720 1.00 94.56 84 LYS A N 1
ATOM 628 C CA . LYS A 1 84 ? 3.034 -5.000 4.751 1.00 94.56 84 LYS A CA 1
ATOM 629 C C . LYS A 1 84 ? 3.002 -5.887 3.523 1.00 94.56 84 LYS A C 1
ATOM 631 O O . LYS A 1 84 ? 3.137 -7.094 3.702 1.00 94.56 84 LYS A O 1
ATOM 636 N N . GLY A 1 85 ? 2.925 -5.309 2.336 1.00 94.12 85 GLY A N 1
ATOM 637 C CA . GLY A 1 85 ? 2.998 -6.058 1.091 1.00 94.12 85 GLY A CA 1
ATOM 638 C C . GLY A 1 85 ? 3.729 -5.289 0.013 1.00 94.12 85 GLY A C 1
ATOM 639 O O . GLY A 1 85 ? 3.947 -4.082 0.109 1.00 94.12 85 GLY A O 1
ATOM 640 N N . TYR A 1 86 ? 4.146 -6.025 -1.004 1.00 96.31 86 TYR A N 1
ATOM 641 C CA . TYR A 1 86 ? 4.830 -5.484 -2.162 1.00 96.31 86 TYR A CA 1
ATOM 642 C C . TYR A 1 86 ? 4.500 -6.326 -3.385 1.00 96.31 86 TYR A C 1
ATOM 644 O O . TYR A 1 86 ? 4.136 -7.498 -3.279 1.00 96.31 86 TYR A O 1
ATOM 652 N N . THR A 1 87 ? 4.635 -5.724 -4.556 1.00 94.50 87 THR A N 1
ATOM 653 C CA . THR A 1 87 ? 4.419 -6.402 -5.826 1.00 94.50 87 THR A CA 1
ATOM 654 C C . THR A 1 87 ? 5.418 -5.923 -6.866 1.00 94.50 87 THR A C 1
ATOM 656 O O . THR A 1 87 ? 5.797 -4.752 -6.918 1.00 94.50 87 THR A O 1
ATOM 659 N N . PHE A 1 88 ? 5.875 -6.858 -7.690 1.00 96.38 88 PHE A N 1
ATOM 660 C CA . PHE A 1 88 ? 6.672 -6.555 -8.865 1.00 96.38 88 PHE A CA 1
ATOM 661 C C . PHE A 1 88 ? 5.731 -6.408 -10.055 1.00 96.38 88 PHE A C 1
ATOM 663 O O . PHE A 1 88 ? 4.984 -7.336 -10.348 1.00 96.38 88 PHE A O 1
ATOM 670 N N . ILE A 1 89 ? 5.792 -5.272 -10.748 1.00 95.19 89 ILE A N 1
ATOM 671 C CA . ILE A 1 89 ? 4.826 -4.942 -11.807 1.00 95.19 89 ILE A CA 1
ATOM 672 C C . ILE A 1 89 ? 5.431 -4.996 -13.214 1.00 95.19 89 ILE A C 1
ATOM 674 O O . ILE A 1 89 ? 4.751 -4.702 -14.186 1.00 95.19 89 ILE A O 1
ATOM 678 N N . GLY A 1 90 ? 6.703 -5.372 -13.366 1.00 95.81 90 GLY A N 1
ATOM 679 C CA . GLY A 1 90 ? 7.346 -5.436 -14.681 1.00 95.81 90 GLY A CA 1
ATOM 680 C C . GLY A 1 90 ? 7.938 -4.096 -15.108 1.00 95.81 90 GLY A C 1
ATOM 681 O O . GLY A 1 90 ? 8.675 -3.491 -14.336 1.00 95.81 90 GLY A O 1
ATOM 682 N N . LYS A 1 91 ? 7.696 -3.660 -16.352 1.00 97.38 91 LYS A N 1
ATOM 683 C CA . LYS A 1 91 ? 8.275 -2.425 -16.907 1.00 97.38 91 LYS A CA 1
ATOM 684 C C . LYS A 1 91 ? 7.212 -1.336 -17.047 1.00 97.38 91 LYS A C 1
ATOM 686 O O . LYS A 1 91 ? 6.399 -1.393 -17.964 1.00 97.38 91 LYS A O 1
ATOM 691 N N . HIS A 1 92 ? 7.251 -0.336 -16.174 1.00 97.62 92 HIS A N 1
ATOM 692 C CA . HIS A 1 92 ? 6.267 0.747 -16.115 1.00 97.62 92 HIS A CA 1
ATOM 693 C C . HIS A 1 92 ? 6.919 2.096 -15.786 1.00 97.62 92 HIS A C 1
ATOM 695 O O . HIS A 1 92 ? 8.130 2.181 -15.612 1.00 97.62 92 HIS A O 1
ATOM 701 N N . THR A 1 93 ? 6.134 3.172 -15.790 1.00 97.75 93 THR A N 1
ATOM 702 C CA . THR A 1 93 ? 6.560 4.507 -15.338 1.00 97.75 93 THR A CA 1
ATOM 703 C C . THR A 1 93 ? 6.522 4.604 -13.813 1.00 97.75 93 THR A C 1
ATOM 705 O O . THR A 1 93 ? 5.925 3.745 -13.159 1.00 97.75 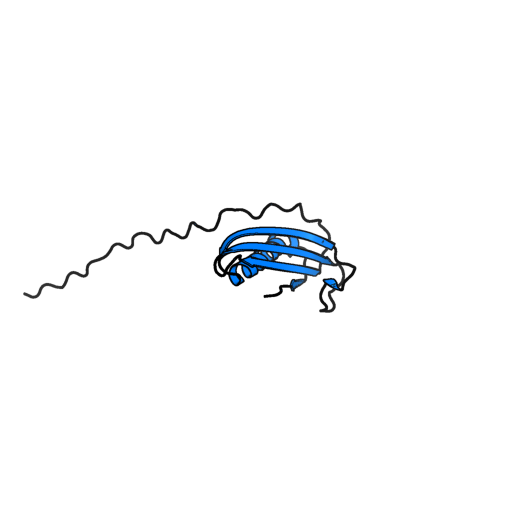93 THR A O 1
ATOM 708 N N . ASN A 1 94 ? 7.115 5.662 -13.248 1.00 96.69 94 ASN A N 1
ATOM 709 C CA . ASN A 1 94 ? 7.072 5.880 -11.797 1.00 96.69 94 ASN A CA 1
ATOM 710 C C . ASN A 1 94 ? 5.631 6.018 -11.282 1.00 96.69 94 ASN A C 1
ATOM 712 O O . ASN A 1 94 ? 5.210 5.255 -10.423 1.00 96.69 94 ASN A O 1
ATOM 716 N N . ASN A 1 95 ? 4.832 6.865 -11.934 1.00 96.44 95 ASN A N 1
ATOM 717 C CA . ASN A 1 95 ? 3.443 7.127 -11.547 1.00 96.44 95 ASN A CA 1
ATOM 718 C C . ASN A 1 95 ? 2.576 5.855 -11.547 1.00 96.44 95 ASN A C 1
ATOM 720 O O . ASN A 1 95 ? 1.670 5.698 -10.733 1.00 96.44 95 ASN A O 1
ATOM 724 N N . VAL A 1 96 ? 2.836 4.925 -12.478 1.00 97.31 96 VAL A N 1
ATOM 725 C CA . VAL A 1 96 ? 2.130 3.635 -12.505 1.00 97.31 96 VAL A CA 1
ATOM 726 C C . VAL A 1 96 ? 2.554 2.762 -11.325 1.00 97.31 96 VAL A C 1
ATOM 728 O O . VAL A 1 96 ? 1.712 2.064 -10.767 1.00 97.31 96 VAL A O 1
ATOM 731 N N . ALA A 1 97 ? 3.828 2.795 -10.931 1.00 97.25 97 ALA A N 1
ATOM 732 C CA . ALA A 1 97 ? 4.309 2.070 -9.763 1.00 97.25 97 ALA A CA 1
ATOM 733 C C . ALA A 1 97 ? 3.669 2.588 -8.468 1.00 97.25 97 ALA A C 1
ATOM 735 O O . ALA A 1 97 ? 3.138 1.791 -7.697 1.00 97.25 97 ALA A O 1
ATOM 736 N N . GLU A 1 98 ? 3.641 3.903 -8.267 1.00 96.56 98 GLU A N 1
ATOM 737 C CA . GLU A 1 98 ? 3.043 4.544 -7.087 1.00 96.56 98 GLU A CA 1
ATOM 738 C C . GLU A 1 98 ? 1.545 4.228 -6.992 1.00 96.56 98 GLU A C 1
ATOM 740 O O . GLU A 1 98 ? 1.063 3.724 -5.975 1.00 96.56 98 GLU A O 1
ATOM 745 N N . TYR A 1 99 ? 0.810 4.383 -8.101 1.00 97.12 99 TYR A N 1
ATOM 746 C CA . TYR A 1 99 ? -0.611 4.033 -8.164 1.00 97.12 99 TYR A CA 1
ATOM 747 C C . TYR A 1 99 ? -0.870 2.552 -7.845 1.00 97.12 99 TYR A C 1
ATOM 749 O O . TYR A 1 99 ? -1.851 2.209 -7.182 1.00 97.12 99 TYR A O 1
ATOM 757 N N . LYS A 1 100 ? 0.019 1.649 -8.276 1.00 97.44 100 LYS A N 1
ATOM 758 C CA . LYS A 1 100 ? -0.075 0.222 -7.937 1.00 97.44 100 LYS A CA 1
ATOM 759 C C . LYS A 1 100 ? 0.162 -0.042 -6.451 1.00 97.44 100 LYS A C 1
ATOM 761 O O . LYS A 1 100 ? -0.470 -0.949 -5.912 1.00 97.44 100 LYS A O 1
ATOM 766 N N . GLY A 1 101 ? 1.005 0.746 -5.786 1.00 96.75 101 GLY A N 1
ATOM 767 C CA . GLY A 1 101 ? 1.194 0.686 -4.334 1.00 96.75 101 GLY A CA 1
ATOM 768 C C . GLY A 1 101 ? -0.077 1.087 -3.591 1.00 96.75 101 GLY A C 1
ATOM 769 O O . GLY A 1 101 ? -0.526 0.368 -2.696 1.00 96.75 101 GLY A O 1
ATOM 770 N N . LEU A 1 102 ? -0.706 2.185 -4.021 1.00 97.12 102 LEU A N 1
ATOM 771 C CA . LEU A 1 102 ? -1.976 2.653 -3.469 1.00 97.12 102 LEU A CA 1
ATOM 772 C C . LEU A 1 102 ? -3.076 1.591 -3.592 1.00 97.12 102 LEU A C 1
ATOM 774 O O . LEU A 1 102 ? -3.729 1.260 -2.599 1.00 97.12 102 LEU A O 1
ATOM 778 N N . LEU A 1 103 ? -3.261 1.031 -4.794 1.00 97.19 103 LEU A N 1
ATOM 779 C CA . LEU A 1 103 ? -4.262 -0.011 -5.038 1.00 97.19 103 LEU A CA 1
ATOM 780 C C . LEU A 1 103 ? -4.034 -1.240 -4.160 1.00 97.19 103 LEU A C 1
ATOM 782 O O . LEU A 1 103 ? -4.963 -1.685 -3.493 1.00 97.19 103 LEU A O 1
ATOM 786 N N . LEU A 1 104 ? -2.794 -1.735 -4.099 1.00 96.19 104 LEU A N 1
ATOM 787 C CA . LEU A 1 104 ? -2.431 -2.889 -3.279 1.00 96.19 104 LEU A CA 1
ATOM 788 C C . LEU A 1 104 ? -2.857 -2.698 -1.812 1.00 96.19 104 LEU A C 1
ATOM 790 O O . LEU A 1 104 ? -3.399 -3.608 -1.179 1.00 96.19 104 LEU A O 1
ATOM 794 N N . GLY A 1 105 ? -2.627 -1.503 -1.269 1.00 94.94 105 GLY A N 1
ATOM 795 C CA . GLY A 1 105 ? -3.020 -1.153 0.089 1.00 94.94 105 GLY A CA 1
ATOM 796 C C . GLY A 1 105 ? -4.532 -1.066 0.293 1.00 94.94 105 GLY A C 1
ATOM 797 O O . GLY A 1 105 ? -5.057 -1.654 1.240 1.00 94.94 105 GLY A O 1
ATOM 798 N N . LEU A 1 106 ? -5.242 -0.353 -0.586 1.00 95.88 106 LEU A N 1
ATOM 799 C CA . LEU A 1 106 ? -6.693 -0.163 -0.479 1.00 95.88 106 LEU A CA 1
ATOM 800 C C . LEU A 1 106 ? -7.463 -1.472 -0.666 1.00 95.88 106 LEU A C 1
ATOM 802 O O . LEU A 1 106 ? -8.381 -1.749 0.103 1.00 95.88 106 LEU A O 1
ATOM 806 N N . GLU A 1 107 ? -7.063 -2.304 -1.627 1.00 95.56 107 GLU A N 1
ATOM 807 C CA . GLU A 1 107 ? -7.637 -3.637 -1.833 1.00 95.56 107 GLU A CA 1
ATOM 808 C C . GLU A 1 107 ? -7.481 -4.497 -0.576 1.00 95.56 107 GLU A C 1
ATOM 810 O O . GLU A 1 107 ? -8.438 -5.128 -0.131 1.00 95.56 107 GLU A O 1
ATOM 815 N N . THR A 1 108 ? -6.308 -4.453 0.063 1.00 93.00 108 THR A N 1
ATOM 816 C CA . THR A 1 108 ? -6.058 -5.165 1.325 1.00 93.00 108 THR A CA 1
ATOM 817 C C . THR A 1 108 ? -6.998 -4.695 2.437 1.00 93.00 108 THR A C 1
ATOM 819 O O . THR A 1 108 ? -7.514 -5.515 3.199 1.00 93.00 108 THR A O 1
ATOM 822 N N . VAL A 1 109 ? -7.250 -3.386 2.545 1.00 92.38 109 VAL A N 1
ATOM 823 C CA . VAL A 1 109 ? -8.190 -2.848 3.540 1.00 92.38 109 VAL A CA 1
ATOM 824 C C . VAL A 1 109 ? -9.615 -3.313 3.249 1.00 92.38 109 VAL A C 1
ATOM 826 O O . VAL A 1 109 ? -10.285 -3.802 4.158 1.00 92.38 109 VAL A O 1
ATOM 829 N N . LEU A 1 110 ? -10.066 -3.212 1.999 1.00 91.75 110 LEU A N 1
ATOM 830 C CA . LEU A 1 110 ? -11.418 -3.606 1.602 1.00 91.75 110 LEU A CA 1
ATOM 831 C C . LEU A 1 110 ? -11.676 -5.099 1.834 1.00 91.75 110 LEU A C 1
ATOM 833 O O . LEU A 1 110 ? -12.725 -5.466 2.353 1.00 91.75 110 LEU A O 1
ATOM 837 N N . LEU A 1 111 ? -10.712 -5.958 1.504 1.00 90.56 111 LEU A N 1
ATOM 838 C CA . LEU A 1 111 ? -10.868 -7.410 1.603 1.00 90.56 111 LEU A CA 1
ATOM 839 C C . LEU A 1 111 ? -10.835 -7.944 3.038 1.00 90.56 111 LEU A C 1
ATOM 841 O O . LEU A 1 111 ? -11.333 -9.041 3.290 1.00 90.56 111 LEU A O 1
ATOM 845 N N . HIS A 1 112 ? -10.214 -7.223 3.973 1.00 87.88 112 HIS A N 1
ATOM 846 C CA . HIS A 1 112 ? -9.916 -7.782 5.295 1.00 87.88 112 HIS A CA 1
ATOM 847 C C . HIS A 1 112 ? -10.387 -6.947 6.481 1.00 87.88 112 HIS A C 1
ATOM 849 O O . HIS A 1 112 ? -10.473 -7.477 7.588 1.00 87.88 112 HIS A O 1
ATOM 855 N N . LEU A 1 113 ? -10.645 -5.654 6.289 1.00 87.12 113 LEU A N 1
ATOM 856 C CA . LEU A 1 113 ? -10.874 -4.711 7.384 1.00 87.12 113 LEU A CA 1
ATOM 857 C C . LEU A 1 113 ? -12.067 -3.778 7.159 1.00 87.12 113 LEU A C 1
ATOM 859 O O . LEU A 1 113 ? -12.331 -2.961 8.040 1.00 87.12 113 LEU A O 1
ATOM 863 N N . ALA A 1 114 ? -12.793 -3.897 6.042 1.00 84.81 114 ALA A N 1
ATOM 864 C CA . ALA A 1 114 ? -13.933 -3.033 5.729 1.00 84.81 114 ALA A CA 1
ATOM 865 C C . ALA A 1 114 ? -14.965 -2.974 6.870 1.00 84.81 114 ALA A C 1
ATOM 867 O O . ALA A 1 114 ? -15.409 -1.891 7.233 1.00 84.81 114 ALA A O 1
ATOM 868 N N . ASP A 1 115 ? -15.257 -4.110 7.511 1.00 85.62 115 ASP A N 1
ATOM 869 C CA . ASP A 1 115 ? -16.239 -4.187 8.604 1.00 85.62 115 ASP A CA 1
ATOM 870 C C . ASP A 1 115 ? -15.737 -3.613 9.943 1.00 85.62 115 ASP A C 1
ATOM 872 O O . ASP A 1 115 ? -16.514 -3.408 10.874 1.00 85.62 115 ASP A O 1
ATOM 876 N N . GLN A 1 116 ? -14.427 -3.386 10.081 1.00 82.00 116 GLN A N 1
ATOM 877 C CA . GLN A 1 116 ? -13.782 -2.979 11.339 1.00 82.00 116 GLN A CA 1
ATOM 878 C C . GLN A 1 116 ? -13.246 -1.543 11.296 1.00 82.00 116 GLN A C 1
ATOM 880 O O . GLN A 1 116 ? -12.928 -0.973 12.343 1.00 82.00 116 GLN A O 1
ATOM 885 N N . CYS A 1 117 ? -13.133 -0.964 10.101 1.00 84.94 117 CYS A N 1
ATOM 886 C CA . CYS A 1 117 ? -12.527 0.335 9.864 1.00 84.94 117 CYS A CA 1
ATOM 887 C C . CYS A 1 117 ? -13.594 1.419 9.675 1.00 84.94 117 CYS A C 1
ATOM 889 O O . CYS A 1 117 ? -14.509 1.277 8.872 1.00 84.94 117 CYS A O 1
ATOM 891 N N . LYS A 1 118 ? -13.447 2.541 10.385 1.00 88.88 118 LYS A N 1
ATOM 892 C CA . LYS A 1 118 ? -14.258 3.750 10.177 1.00 88.88 118 LYS A CA 1
ATOM 893 C C . LYS A 1 118 ? -13.595 4.728 9.214 1.00 88.88 118 LYS A C 1
ATOM 895 O O . LYS A 1 118 ? -14.289 5.450 8.505 1.00 88.88 118 LYS A O 1
ATOM 900 N N . ARG A 1 119 ? -12.261 4.797 9.223 1.00 88.62 119 ARG A N 1
ATOM 901 C CA . ARG A 1 119 ? -11.481 5.748 8.425 1.00 88.62 119 ARG A CA 1
ATOM 902 C C . ARG A 1 119 ? -10.114 5.185 8.065 1.00 88.62 119 ARG A C 1
ATOM 904 O O . ARG A 1 119 ? -9.401 4.668 8.927 1.00 88.62 119 ARG A O 1
ATOM 911 N N . VAL A 1 120 ? -9.739 5.381 6.806 1.00 91.06 120 VAL A N 1
ATOM 912 C CA . VAL A 1 120 ? -8.393 5.129 6.288 1.00 91.06 120 VAL A CA 1
ATOM 913 C C . VAL A 1 120 ? -7.784 6.467 5.904 1.00 91.06 120 VAL A C 1
ATOM 915 O O . VAL A 1 120 ? -8.341 7.192 5.084 1.00 91.06 120 VAL A O 1
ATOM 918 N N . GLU A 1 121 ? -6.651 6.798 6.499 1.00 91.56 121 GLU A N 1
ATOM 919 C CA . GLU A 1 121 ? -5.800 7.889 6.040 1.00 91.56 121 GLU A CA 1
ATOM 920 C C . GLU A 1 121 ? -4.711 7.318 5.144 1.00 91.56 121 GLU A C 1
ATOM 922 O O . GLU A 1 121 ? -4.115 6.288 5.465 1.00 91.56 121 GLU A O 1
ATOM 927 N N . VAL A 1 122 ? -4.486 7.965 4.007 1.00 92.88 122 VAL A N 1
ATOM 928 C CA . VAL A 1 122 ? -3.591 7.476 2.962 1.00 92.88 122 VAL A CA 1
ATOM 929 C C . VAL A 1 122 ? -2.423 8.442 2.826 1.00 92.88 122 VAL A C 1
ATOM 931 O O . VAL A 1 122 ? -2.632 9.648 2.722 1.00 92.88 122 VAL A O 1
ATOM 934 N N . TYR A 1 123 ? -1.215 7.891 2.814 1.00 92.25 123 TYR A N 1
ATOM 935 C CA . TYR A 1 123 ? 0.049 8.612 2.799 1.00 92.25 123 TYR A CA 1
ATOM 936 C C . TYR A 1 123 ? 0.932 8.076 1.671 1.00 92.25 123 TYR A C 1
ATOM 938 O O . TYR A 1 123 ? 1.138 6.865 1.561 1.00 92.25 123 TYR A O 1
ATOM 946 N N . GLY A 1 124 ? 1.443 8.987 0.852 1.00 91.69 124 GLY A N 1
ATOM 947 C CA . GLY A 1 124 ? 2.379 8.744 -0.243 1.00 91.69 124 GLY A CA 1
ATOM 948 C C . GLY A 1 124 ? 3.171 10.023 -0.511 1.00 91.69 124 GLY A C 1
ATOM 949 O O . GLY A 1 124 ? 2.812 11.089 -0.005 1.00 91.69 124 GLY A O 1
ATOM 950 N N . ASP A 1 125 ? 4.262 9.917 -1.255 1.00 84.69 125 ASP A N 1
ATOM 951 C CA . ASP A 1 125 ? 5.144 11.033 -1.618 1.00 84.69 125 ASP A CA 1
ATOM 952 C C . ASP A 1 125 ? 4.914 11.559 -3.049 1.00 84.69 125 ASP A C 1
ATOM 954 O O . ASP A 1 125 ? 5.618 12.472 -3.487 1.00 84.69 125 ASP A O 1
ATOM 958 N N . SER A 1 126 ? 3.913 11.000 -3.738 1.00 78.88 126 SER A N 1
ATOM 959 C CA . SER A 1 126 ? 3.574 11.218 -5.151 1.00 78.88 126 SER A CA 1
ATOM 960 C C . SER A 1 126 ? 2.429 12.198 -5.390 1.00 78.88 126 SER A C 1
ATOM 962 O O . SER A 1 126 ? 1.423 12.139 -4.644 1.00 78.88 126 SER A O 1
#

Secondary structure (DSSP, 8-state):
--PPP---------------S---PPP-------S---EEEEEEEEEEEETTEEEEEEEEEEEESSPP-SS-GGG-TT-EEEEEEEEEEEEE-HHHHHHHHHHHHHHHHHHHHTTT-SEEEEE---

Organism: NCBI:txid73025

pLDDT: mean 77.39, std 20.24, range [37.47, 97.94]

Mean predicted aligned error: 12.44 Å

Sequence (126 aa):
MLAPSAQSLLPREALASSTLFDQRQPTPCPKLKVGPWPYLALWFDGGSRGNPGTAGAGAILRATCSEPLGREPSSQFNTRVLWKGYTFIGKHTNNVAEYKGLLLGLETVLLHLADQCKRVEVYGDS

Solvent-accessible surface area (backbone atoms only — not comparable to full-atom values): 7608 Å² total; per-residue (Å²): 142,81,82,82,82,81,78,80,80,72,79,94,74,75,99,74,80,81,87,71,73,74,82,72,70,64,64,85,57,73,83,66,76,85,68,83,33,42,28,34,42,37,38,30,41,34,47,31,67,49,83,65,14,58,22,29,21,26,23,38,36,30,32,23,81,60,84,76,86,83,57,68,64,92,77,45,93,68,60,43,82,51,47,59,48,50,43,79,74,50,75,33,35,38,70,57,17,30,52,50,4,44,49,57,41,51,53,52,40,59,78,74,36,53,96,45,43,77,44,75,45,80,47,64,96,125

Nearest PDB structures (foldseek):
  3h08-assembly2_B  TM=8.616E-01  e=3.532E-04  Chlorobaculum tepidum
  2z1j-assembly1_A  TM=8.143E-01  e=1.848E-04  Escherichia coli
  2z1g-assembly1_A  TM=8.256E-01  e=2.339E-04  Escherichia coli
  1wsj-assembly8_H  TM=8.172E-01  e=2.631E-04  Escherichia coli
  2z1h-assembly1_A  TM=8.264E-01  e=2.790E-04  Escherichia coli

InterPro domains:
  IPR002156 Ribonuclease H domain [PS50879] (36-126)
  IPR012337 Ribonuclease H-like superfamily [SSF53098] (39-126)
  IPR036397 Ribonuclease H superfamily [G3DSA:3.30.420.10] (40-126)

Foldseek 3Di:
DDDDDDDPPDDPDDPDPPPPPPPPDWDDWDDFDDDQFQEKEKEKAKDAPDAFHFIKIKIWIWGAPDDDPPDDCVPPPGIDTRTITMDGDGTHGRVVRRVVRVCVRVVVCVVHPPVRYNDYHYDYPD